Protein AF-A0A7S1CYI9-F1 (afdb_monomer)

Secondary structure (DSSP, 8-state):
-HHHHHHHHHHHHHHHHHHHHHHHHHHHHHHH-S--PPPPPTTSPPPPPPHHHHHHHHHHHHHHHHHHHHHHSS-TT--PPPPPPGGGHHHHHHHHHHS-HHHHHHHHHHHHHHTT-

Mean predicted aligned error: 13.51 Å

Radius of gyration: 26.84 Å; Cα contacts (8 Å, |Δi|>4): 41; chains: 1; bounding box: 66×34×67 Å

Foldseek 3Di:
DVVVVVVVVVVVVVVVVVVVVVVVVVVVVVVVPPDPPPPDPPPDDDAQDALLVVVVVVVVVVLCVVCVVVVPDPDPPRDRDDDPPPVVVVVSVVCLVVDDPVVSVVSRVVSVVSNVD

Sequence (117 aa):
VALYEVLKRRDAHIERLTGEITKLKAFISKRKQTYKRKRKDESAPTRALSAYNIFVQDRFSQLAKENEQALKSADSDAQLKRVPPASLVASTGNQWKELPPEEKALYEERAREDRKR

pLDDT: mean 81.23, std 13.9, range [47.25, 97.62]

InterPro domains:
  IPR009071 High mobility group box domain [PF09011] (45-117)
  IPR009071 High mobility group box domain [PS50118] (45-117)
  IPR009071 High mobility group box domain [SM00398] (44-117)
  IPR036910 High mobility group box domain superfamily [G3DSA:1.10.30.10] (27-117)
  IPR036910 High mobility group box domain superfamily [SSF47095] (32-117)
  IPR050342 High Mobility Group Box (HMGB) [PTHR48112] (32-117)

Organism: Cyclophora tenuis (NCBI:txid216820)

Structure (mmCIF, N/CA/C/O backbone):
data_AF-A0A7S1CYI9-F1
#
_entry.id   AF-A0A7S1CYI9-F1
#
loop_
_atom_site.group_PDB
_atom_site.id
_atom_site.type_symbol
_atom_site.label_atom_id
_atom_site.label_alt_id
_atom_site.label_comp_id
_atom_site.label_asym_id
_atom_site.label_entity_id
_atom_site.label_seq_id
_atom_site.pdbx_PDB_ins_code
_atom_site.Cartn_x
_atom_site.Cartn_y
_atom_site.Cartn_z
_atom_site.occupancy
_atom_site.B_iso_or_equiv
_atom_site.auth_seq_id
_atom_site.auth_comp_id
_atom_site.auth_asym_id
_atom_site.auth_atom_id
_atom_site.pdbx_PDB_model_num
ATOM 1 N N . VAL A 1 1 ? 43.039 -6.847 -43.637 1.00 63.06 1 VAL A N 1
ATOM 2 C CA . VAL A 1 1 ? 43.572 -7.191 -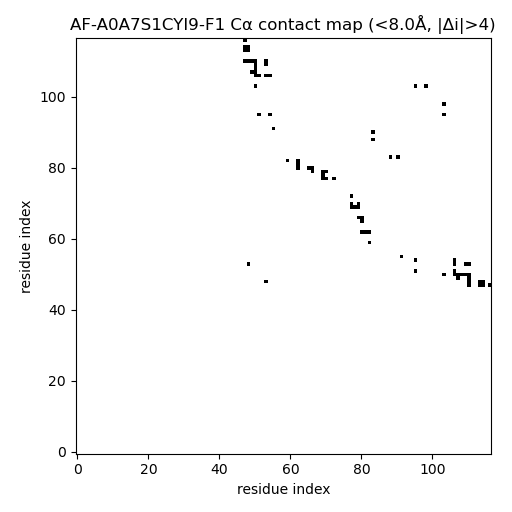42.292 1.00 63.06 1 VAL A CA 1
ATOM 3 C C . VAL A 1 1 ? 43.090 -6.221 -41.209 1.00 63.06 1 VAL A C 1
ATOM 5 O O . VAL A 1 1 ? 42.516 -6.683 -40.235 1.00 63.06 1 VAL A O 1
ATOM 8 N N . ALA A 1 2 ? 43.204 -4.897 -41.385 1.00 79.44 2 ALA A N 1
ATOM 9 C CA . ALA A 1 2 ? 42.826 -3.917 -40.350 1.00 79.44 2 ALA A CA 1
ATOM 10 C C . ALA A 1 2 ? 41.346 -3.959 -39.898 1.00 79.44 2 ALA A C 1
ATOM 12 O O . ALA A 1 2 ? 41.071 -3.877 -38.705 1.00 79.44 2 ALA A O 1
ATOM 13 N N . LEU A 1 3 ? 40.393 -4.135 -40.823 1.00 87.25 3 LEU A N 1
ATOM 14 C CA . LEU A 1 3 ? 38.959 -4.190 -40.486 1.00 87.25 3 LEU A CA 1
ATOM 15 C C . LEU A 1 3 ? 38.583 -5.437 -39.675 1.00 87.25 3 LEU A C 1
ATOM 17 O O . LEU A 1 3 ? 37.772 -5.344 -38.761 1.00 87.25 3 LEU A O 1
ATOM 21 N N . TYR A 1 4 ? 39.208 -6.578 -39.971 1.00 92.12 4 TYR A N 1
ATOM 22 C CA . TYR A 1 4 ? 38.983 -7.832 -39.250 1.00 92.12 4 TYR A CA 1
ATOM 23 C C . TYR A 1 4 ? 39.418 -7.722 -37.783 1.00 92.12 4 TYR A C 1
ATOM 25 O O . TYR A 1 4 ? 38.675 -8.095 -36.881 1.00 92.12 4 TYR A O 1
ATOM 33 N N . GLU A 1 5 ? 40.583 -7.122 -37.535 1.00 93.69 5 GLU A N 1
ATOM 34 C CA . GLU A 1 5 ? 41.080 -6.879 -36.176 1.00 93.69 5 GLU A CA 1
ATOM 35 C C . GLU A 1 5 ? 40.188 -5.908 -35.393 1.00 93.69 5 GLU A C 1
ATOM 37 O O . GLU A 1 5 ? 39.942 -6.095 -34.201 1.00 93.69 5 GLU A O 1
ATOM 42 N N . VAL A 1 6 ? 39.662 -4.873 -36.055 1.00 93.62 6 VAL A N 1
ATOM 43 C CA . VAL A 1 6 ? 38.710 -3.945 -35.431 1.00 93.62 6 VAL A CA 1
ATOM 44 C C . VAL A 1 6 ? 37.404 -4.655 -35.083 1.00 93.62 6 VAL A C 1
ATOM 46 O O . VAL A 1 6 ? 36.901 -4.468 -33.976 1.00 93.62 6 VAL A O 1
ATOM 49 N N . LEU A 1 7 ? 36.884 -5.490 -35.983 1.00 94.75 7 LEU A N 1
ATOM 50 C CA . LEU A 1 7 ? 35.651 -6.247 -35.777 1.00 94.75 7 LEU A CA 1
ATOM 51 C C . LEU A 1 7 ? 35.804 -7.219 -34.598 1.00 94.75 7 LEU A C 1
ATOM 53 O O . LEU A 1 7 ? 35.035 -7.150 -33.644 1.00 94.75 7 LEU A O 1
ATOM 57 N N . LYS A 1 8 ? 36.909 -7.970 -34.558 1.00 95.75 8 LYS A N 1
ATOM 58 C CA . LYS A 1 8 ? 37.253 -8.868 -33.446 1.00 95.75 8 LYS A CA 1
ATOM 59 C C . LYS A 1 8 ? 37.333 -8.149 -32.092 1.00 95.75 8 LYS A C 1
ATOM 61 O O . LYS A 1 8 ? 36.874 -8.668 -31.077 1.00 95.75 8 LYS A O 1
ATOM 66 N N . ARG A 1 9 ? 37.895 -6.934 -32.052 1.00 94.06 9 ARG A N 1
ATOM 67 C CA . ARG A 1 9 ? 37.937 -6.113 -30.824 1.00 94.06 9 ARG A CA 1
ATOM 68 C C . ARG A 1 9 ? 36.549 -5.646 -30.390 1.00 94.06 9 ARG A C 1
ATOM 70 O O . ARG A 1 9 ? 36.294 -5.544 -29.190 1.00 94.06 9 ARG A O 1
ATOM 77 N N . ARG A 1 10 ? 35.668 -5.327 -31.343 1.00 94.56 10 ARG A N 1
ATOM 78 C CA . ARG A 1 10 ? 34.290 -4.906 -31.056 1.00 94.56 10 ARG A CA 1
ATOM 79 C C . ARG A 1 10 ? 33.459 -6.067 -30.530 1.00 94.56 10 ARG A C 1
ATOM 81 O O . ARG A 1 10 ? 32.787 -5.878 -29.520 1.00 94.56 10 ARG A O 1
ATOM 88 N N . ASP A 1 11 ? 33.604 -7.250 -31.114 1.00 96.75 11 ASP A N 1
ATOM 89 C CA . ASP A 1 11 ? 32.931 -8.464 -30.648 1.00 96.75 11 ASP A CA 1
ATOM 90 C C . ASP A 1 11 ? 33.345 -8.813 -29.217 1.00 96.75 11 ASP A C 1
ATOM 92 O O . ASP A 1 11 ? 32.491 -8.940 -28.342 1.00 96.75 11 ASP A O 1
ATOM 96 N N . ALA A 1 12 ? 34.649 -8.811 -28.923 1.00 96.44 12 ALA A N 1
ATOM 97 C CA . ALA A 1 12 ? 35.146 -9.044 -27.565 1.00 96.44 12 ALA A CA 1
ATOM 98 C C . ALA A 1 12 ? 34.599 -8.020 -26.546 1.00 96.44 12 ALA A C 1
ATOM 100 O O . ALA A 1 12 ? 34.321 -8.344 -25.387 1.00 96.44 12 ALA A O 1
ATOM 101 N N . HIS A 1 13 ? 34.420 -6.763 -26.964 1.00 96.62 13 HIS A N 1
ATOM 102 C CA . HIS A 1 13 ? 33.830 -5.734 -26.113 1.00 96.62 13 HIS A CA 1
ATOM 103 C C . HIS A 1 13 ? 32.333 -5.967 -25.871 1.00 96.62 13 HIS A C 1
ATOM 105 O O . HIS A 1 13 ? 31.871 -5.811 -24.737 1.00 96.62 13 HIS A O 1
ATOM 111 N N . ILE A 1 14 ? 31.590 -6.359 -26.910 1.00 97.31 14 ILE A N 1
ATOM 112 C CA . ILE A 1 14 ? 30.169 -6.711 -26.818 1.00 97.31 14 ILE A CA 1
ATOM 113 C C . ILE A 1 14 ? 29.982 -7.909 -25.887 1.00 97.31 14 ILE A C 1
ATOM 115 O O . ILE A 1 14 ? 29.126 -7.859 -25.003 1.00 97.31 14 ILE A O 1
ATOM 119 N N . GLU A 1 15 ? 30.803 -8.950 -26.014 1.00 97.38 15 GLU A N 1
ATOM 120 C CA . GLU A 1 15 ? 30.752 -10.128 -25.143 1.00 97.38 15 GLU A CA 1
ATOM 121 C C . GLU A 1 15 ? 30.976 -9.756 -23.674 1.00 97.38 15 GLU A C 1
ATOM 123 O O . GLU A 1 15 ? 30.199 -10.156 -22.800 1.00 97.38 15 GLU A O 1
ATOM 128 N N . ARG A 1 16 ? 31.979 -8.911 -23.392 1.00 97.62 16 ARG A N 1
ATOM 129 C CA . ARG A 1 16 ? 32.247 -8.426 -22.031 1.00 97.62 16 ARG A CA 1
ATOM 130 C C . ARG A 1 16 ? 31.050 -7.670 -21.452 1.00 97.62 16 ARG A C 1
ATOM 132 O O . ARG A 1 16 ? 30.607 -7.987 -20.347 1.00 97.62 16 ARG A O 1
ATOM 139 N N . LEU A 1 17 ? 30.517 -6.694 -22.191 1.00 97.38 17 LEU A N 1
ATOM 140 C CA . LEU A 1 17 ? 29.363 -5.904 -21.750 1.00 97.38 17 LEU A CA 1
ATOM 141 C C . LEU A 1 17 ? 28.120 -6.779 -21.556 1.00 97.38 17 LEU A C 1
ATOM 143 O O . LEU A 1 17 ? 27.396 -6.622 -20.575 1.00 97.38 17 LEU A O 1
ATOM 147 N N . THR A 1 18 ? 27.896 -7.750 -22.439 1.00 97.50 18 THR A N 1
ATOM 148 C CA . THR A 1 18 ? 26.794 -8.714 -22.319 1.00 97.50 18 THR A CA 1
ATOM 149 C C . THR A 1 18 ? 26.936 -9.555 -21.049 1.00 97.50 18 THR A C 1
ATOM 151 O O . THR A 1 18 ? 25.960 -9.764 -20.318 1.00 97.50 18 THR A O 1
ATOM 154 N N . GLY A 1 19 ? 28.159 -9.980 -20.721 1.00 97.25 19 GLY A N 1
ATOM 155 C CA . GLY A 1 19 ? 28.470 -10.661 -19.466 1.00 97.25 19 GLY A CA 1
ATOM 156 C C . GLY A 1 19 ? 28.191 -9.792 -18.236 1.00 97.25 19 GLY A C 1
ATOM 157 O O . GLY A 1 19 ? 27.591 -10.261 -17.268 1.00 97.25 19 GLY A O 1
ATOM 158 N N . GLU A 1 20 ? 28.568 -8.513 -18.273 1.00 96.94 20 GLU A N 1
ATOM 159 C CA . GLU A 1 20 ? 28.295 -7.547 -17.200 1.00 96.94 20 GLU A CA 1
ATOM 160 C C . GLU A 1 20 ? 26.794 -7.297 -17.014 1.00 96.94 20 GLU A C 1
ATOM 162 O O . GLU A 1 20 ? 26.297 -7.365 -15.888 1.00 96.94 20 GLU A O 1
ATOM 167 N N . ILE A 1 21 ? 26.043 -7.116 -18.103 1.00 96.38 21 ILE A N 1
ATOM 168 C CA . ILE A 1 21 ? 24.579 -6.982 -18.072 1.00 96.38 21 ILE A CA 1
ATOM 169 C C . ILE A 1 21 ? 23.942 -8.227 -17.452 1.00 96.38 21 ILE A C 1
ATOM 171 O O . ILE A 1 21 ? 23.039 -8.118 -16.621 1.00 96.38 21 ILE A O 1
ATOM 175 N N . THR A 1 22 ? 24.420 -9.416 -17.817 1.00 96.81 22 THR A N 1
ATOM 176 C CA . THR A 1 22 ? 23.906 -10.682 -17.278 1.00 96.81 22 THR A CA 1
ATOM 177 C C . THR A 1 22 ? 24.173 -10.789 -15.775 1.00 96.81 22 THR A C 1
ATOM 179 O O . THR A 1 22 ? 23.261 -11.108 -15.007 1.00 96.81 22 THR A O 1
ATOM 182 N N . LYS A 1 23 ? 25.384 -10.432 -15.324 1.00 95.12 23 LYS A N 1
ATOM 183 C CA . LYS A 1 23 ? 25.739 -10.368 -13.896 1.00 95.12 23 LYS A CA 1
ATOM 184 C C . LYS A 1 23 ? 24.870 -9.361 -13.140 1.00 95.12 23 LYS A C 1
ATOM 186 O O . LYS A 1 23 ? 24.366 -9.689 -12.067 1.00 95.12 23 LYS A O 1
ATOM 191 N N . LEU A 1 24 ? 24.635 -8.174 -13.702 1.00 92.75 24 LEU A N 1
ATOM 192 C CA . LEU A 1 24 ? 23.781 -7.145 -13.100 1.00 92.75 24 LEU A CA 1
ATOM 193 C C . LEU A 1 24 ? 22.321 -7.592 -13.011 1.00 92.75 24 LEU A C 1
ATOM 195 O O . LEU A 1 24 ? 21.701 -7.432 -11.961 1.00 92.75 24 LEU A O 1
ATOM 199 N N . LYS A 1 25 ? 21.772 -8.214 -14.060 1.00 91.44 25 LYS A N 1
ATOM 200 C CA . LYS A 1 25 ? 20.416 -8.785 -14.035 1.00 91.44 25 LYS A CA 1
ATOM 201 C C . LYS A 1 25 ? 20.285 -9.861 -12.957 1.00 91.44 25 LYS A C 1
ATOM 203 O O . LYS A 1 25 ? 19.330 -9.825 -12.181 1.00 91.44 25 LYS A O 1
ATOM 208 N N . ALA A 1 26 ? 21.257 -10.769 -12.853 1.00 87.06 26 ALA A N 1
ATOM 209 C CA . ALA A 1 26 ? 21.279 -11.792 -11.810 1.00 87.06 26 ALA A CA 1
ATOM 210 C C . ALA A 1 26 ? 21.390 -11.178 -10.403 1.00 87.06 26 ALA A C 1
ATOM 212 O O . ALA A 1 26 ? 20.673 -11.588 -9.491 1.00 87.06 26 ALA A O 1
ATOM 213 N N . PHE A 1 27 ? 22.238 -10.163 -10.228 1.00 86.50 27 PHE A N 1
ATOM 214 C CA . PHE A 1 27 ? 22.395 -9.441 -8.966 1.00 86.50 27 PHE A CA 1
ATOM 215 C C . PHE A 1 27 ? 21.110 -8.713 -8.551 1.00 86.50 27 PHE A C 1
ATOM 217 O O . PHE A 1 27 ? 20.666 -8.848 -7.411 1.00 86.50 27 PHE A O 1
ATOM 224 N N . ILE A 1 28 ? 20.466 -7.998 -9.478 1.00 81.81 28 ILE A N 1
ATOM 225 C CA . ILE A 1 28 ? 19.184 -7.322 -9.244 1.00 81.81 28 ILE A CA 1
ATOM 226 C C . ILE A 1 28 ? 18.095 -8.349 -8.927 1.00 81.81 28 ILE A C 1
ATOM 228 O O . ILE A 1 28 ? 17.330 -8.135 -7.994 1.00 81.81 28 ILE A O 1
ATOM 232 N N . SER A 1 29 ? 18.038 -9.479 -9.639 1.00 76.75 29 SER A N 1
ATOM 233 C CA . SER A 1 29 ? 17.080 -10.556 -9.358 1.00 76.75 29 SER A CA 1
ATOM 234 C C . SER A 1 29 ? 17.283 -11.155 -7.963 1.00 76.75 29 SER A C 1
ATOM 236 O O . SER A 1 29 ? 16.311 -11.333 -7.234 1.00 76.75 29 SER A O 1
ATOM 238 N N . LYS A 1 30 ? 18.535 -11.406 -7.553 1.00 74.31 30 LYS A N 1
ATOM 239 C CA . LYS A 1 30 ? 18.870 -11.891 -6.203 1.00 74.31 30 LYS A CA 1
ATOM 240 C C . LYS A 1 30 ? 18.568 -10.853 -5.116 1.00 74.31 30 LYS A C 1
ATOM 242 O O . LYS A 1 30 ? 18.064 -11.221 -4.065 1.00 74.31 30 LYS A O 1
ATOM 247 N N . ARG A 1 31 ? 18.801 -9.555 -5.351 1.00 64.44 31 ARG A N 1
ATOM 248 C CA . ARG A 1 31 ? 18.402 -8.494 -4.400 1.00 64.44 31 ARG A CA 1
ATOM 249 C C . ARG A 1 31 ? 16.890 -8.273 -4.347 1.00 64.44 31 ARG A C 1
ATOM 251 O O . ARG A 1 31 ? 16.374 -7.991 -3.275 1.00 64.44 31 ARG A O 1
ATOM 258 N N . LYS A 1 32 ? 16.175 -8.429 -5.468 1.00 56.50 32 LYS A N 1
ATOM 259 C CA . LYS A 1 32 ? 14.699 -8.456 -5.517 1.00 56.50 32 LYS A CA 1
ATOM 260 C C . LYS A 1 32 ? 14.115 -9.732 -4.909 1.00 56.50 32 LYS A C 1
ATOM 262 O O . LYS A 1 32 ? 12.922 -9.785 -4.632 1.00 56.50 32 LYS A O 1
ATOM 267 N N . GLN A 1 33 ? 14.954 -10.728 -4.637 1.00 49.53 33 GLN A N 1
ATOM 268 C CA . GLN A 1 33 ? 14.658 -11.823 -3.724 1.00 49.53 33 GLN A CA 1
ATOM 269 C C . GLN A 1 33 ? 14.820 -11.373 -2.259 1.00 49.53 33 GLN A C 1
ATOM 271 O O . GLN A 1 33 ? 15.197 -12.156 -1.392 1.00 49.53 33 GLN A O 1
ATOM 276 N N . THR A 1 34 ? 14.500 -10.114 -1.945 1.00 47.72 34 THR A N 1
ATOM 277 C CA . THR A 1 34 ? 14.057 -9.693 -0.618 1.00 47.72 34 THR A CA 1
ATOM 278 C C . THR A 1 34 ? 12.820 -10.507 -0.294 1.00 47.72 34 THR A C 1
ATOM 280 O O . THR A 1 34 ? 11.722 -10.103 -0.645 1.00 47.72 34 THR A O 1
ATOM 283 N N . TYR A 1 35 ? 13.024 -11.694 0.289 1.00 47.25 35 TYR A N 1
ATOM 284 C CA . TYR A 1 35 ? 11.998 -12.546 0.877 1.00 47.25 35 TYR A CA 1
ATOM 285 C C . TYR A 1 35 ? 10.667 -12.443 0.116 1.00 47.25 35 TYR A C 1
ATOM 287 O O . TYR A 1 35 ? 9.795 -11.648 0.483 1.00 47.25 35 TYR A O 1
ATOM 295 N N . LYS A 1 36 ? 10.444 -13.296 -0.895 1.00 50.66 36 LYS A N 1
ATOM 296 C CA . LYS A 1 36 ? 9.066 -13.739 -1.146 1.00 50.66 36 LYS A CA 1
ATOM 297 C C . LYS A 1 36 ? 8.619 -14.402 0.158 1.00 50.66 36 LYS A C 1
ATOM 299 O O . LYS A 1 36 ? 8.781 -15.607 0.324 1.00 50.66 36 LYS A O 1
ATOM 304 N N . ARG A 1 37 ? 8.182 -13.603 1.140 1.00 57.12 37 ARG A N 1
ATOM 305 C CA . ARG A 1 37 ? 7.573 -14.077 2.373 1.00 57.12 37 ARG A CA 1
ATOM 306 C C . ARG A 1 37 ? 6.475 -14.988 1.868 1.00 57.12 37 ARG A C 1
ATOM 308 O O . ARG A 1 37 ? 5.622 -14.517 1.113 1.00 57.12 37 ARG A O 1
ATOM 315 N N . LYS A 1 38 ? 6.564 -16.286 2.176 1.00 61.00 38 LYS A N 1
ATOM 316 C CA . LYS A 1 38 ? 5.470 -17.208 1.883 1.00 61.00 38 LYS A CA 1
ATOM 317 C C . LYS A 1 38 ? 4.223 -16.523 2.430 1.00 61.00 38 LYS A C 1
ATOM 319 O O . LYS A 1 38 ? 4.204 -16.171 3.613 1.00 61.00 38 LYS A O 1
ATOM 324 N N . ARG A 1 39 ? 3.276 -16.186 1.547 1.00 61.75 39 ARG A N 1
ATOM 325 C CA . ARG A 1 39 ? 2.000 -15.644 2.007 1.00 61.75 39 ARG A CA 1
ATOM 326 C C . ARG A 1 39 ? 1.445 -16.721 2.923 1.00 61.75 39 ARG A C 1
ATOM 328 O O . ARG A 1 39 ? 1.435 -17.886 2.536 1.00 61.75 39 ARG A O 1
ATOM 335 N N . LYS A 1 40 ? 1.163 -16.347 4.167 1.00 68.38 40 LYS A N 1
ATOM 336 C CA . LYS A 1 40 ? 0.544 -17.278 5.099 1.00 68.38 40 LYS A CA 1
ATOM 337 C C . LYS A 1 40 ? -0.808 -17.685 4.514 1.00 68.38 40 LYS A C 1
ATOM 339 O O . LYS A 1 40 ? -1.444 -16.851 3.866 1.00 68.38 40 LYS A O 1
ATOM 344 N N . ASP A 1 41 ? -1.198 -18.935 4.734 1.00 74.62 41 ASP A N 1
ATOM 345 C CA . ASP A 1 41 ? -2.526 -19.417 4.361 1.00 74.62 41 ASP A CA 1
ATOM 346 C C . ASP A 1 41 ? -3.599 -18.551 5.032 1.00 74.62 41 ASP A C 1
ATOM 348 O O . ASP A 1 41 ? -3.362 -17.961 6.088 1.00 74.62 41 ASP A O 1
ATOM 352 N N . GLU A 1 42 ? -4.769 -18.443 4.409 1.00 75.94 42 GLU A N 1
ATOM 353 C CA . GLU A 1 42 ? -5.835 -17.534 4.853 1.00 75.94 42 GLU A CA 1
ATOM 354 C C . GLU A 1 42 ? -6.338 -17.846 6.274 1.00 75.94 42 GLU A C 1
ATOM 356 O O . GLU A 1 42 ? -6.716 -16.941 7.012 1.00 75.94 42 GLU A O 1
ATOM 361 N N . SER A 1 43 ? -6.243 -19.108 6.702 1.00 74.62 43 SER A N 1
ATOM 362 C CA . SER A 1 43 ? -6.580 -19.556 8.059 1.00 74.62 43 SER A CA 1
ATOM 363 C C . SER A 1 43 ? -5.459 -19.357 9.086 1.00 74.62 43 SER A C 1
ATOM 365 O O . SER A 1 43 ? -5.634 -19.670 10.264 1.00 74.62 43 SER A O 1
ATOM 367 N N . ALA A 1 44 ? -4.285 -18.875 8.672 1.00 76.44 44 ALA A N 1
ATOM 368 C CA . ALA A 1 44 ? -3.150 -18.761 9.571 1.00 76.44 44 ALA A CA 1
ATOM 369 C C . ALA A 1 44 ? -3.384 -17.669 10.627 1.00 76.44 44 ALA A C 1
ATOM 371 O O . ALA A 1 44 ? -3.849 -16.574 10.295 1.00 76.44 44 ALA A O 1
ATOM 372 N N . PRO A 1 45 ? -2.955 -17.892 11.882 1.00 74.38 45 PRO A N 1
ATOM 373 C CA . PRO A 1 45 ? -3.102 -16.900 12.934 1.00 74.38 45 PRO A CA 1
ATOM 374 C C . PRO A 1 45 ? -2.359 -15.610 12.557 1.00 74.38 45 PRO A C 1
ATOM 376 O O . PRO A 1 45 ? -1.129 -15.572 12.358 1.00 74.38 45 PRO A O 1
ATOM 379 N N . THR A 1 46 ? -3.140 -14.542 12.412 1.00 81.69 46 THR A N 1
ATOM 380 C CA . THR A 1 46 ? -2.664 -13.173 12.242 1.00 81.69 46 THR A CA 1
ATOM 381 C C . THR A 1 46 ? -2.326 -12.587 13.607 1.00 81.69 46 THR A C 1
ATOM 383 O O . THR A 1 46 ? -2.857 -13.003 14.631 1.00 81.69 46 THR A O 1
ATOM 386 N N . ARG A 1 47 ? -1.380 -11.644 13.646 1.00 84.81 47 ARG A N 1
ATOM 387 C CA . ARG A 1 47 ? -1.096 -10.929 14.896 1.00 84.81 47 ARG A CA 1
ATOM 388 C C . ARG A 1 47 ? -2.282 -10.035 15.234 1.00 84.81 47 ARG A C 1
ATOM 390 O O . ARG A 1 47 ? -2.850 -9.444 14.317 1.00 84.81 47 ARG A O 1
ATOM 397 N N . ALA A 1 48 ? -2.556 -9.887 16.526 1.00 89.50 48 ALA A N 1
ATOM 398 C CA . ALA A 1 48 ? -3.491 -8.883 17.002 1.00 89.50 48 ALA A CA 1
ATOM 399 C C . ALA A 1 48 ? -3.073 -7.481 16.526 1.00 89.50 48 ALA A C 1
ATOM 401 O O . ALA A 1 48 ? -1.883 -7.134 16.502 1.00 89.50 48 ALA A O 1
ATOM 402 N N . LEU A 1 49 ? -4.055 -6.695 16.114 1.00 89.56 49 LEU A N 1
ATOM 403 C CA . LEU A 1 49 ? -3.913 -5.340 15.626 1.00 89.56 49 LEU A CA 1
ATOM 404 C C . LEU A 1 49 ? -3.715 -4.370 16.796 1.00 89.56 49 LEU A C 1
ATOM 406 O O . LEU A 1 49 ? -4.251 -4.531 17.890 1.00 89.56 49 LEU A O 1
ATOM 410 N N . SER A 1 50 ? -2.915 -3.332 16.558 1.00 93.38 50 SER A N 1
ATOM 411 C CA . SER A 1 50 ? -2.817 -2.198 17.476 1.00 93.38 50 SER A CA 1
ATOM 412 C C . SER A 1 50 ? -4.024 -1.271 17.313 1.00 93.38 50 SER A C 1
ATOM 414 O O . SER A 1 50 ? -4.636 -1.241 1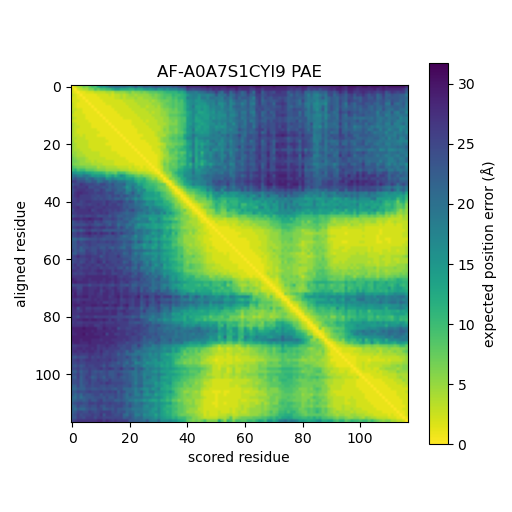6.245 1.00 93.38 50 SER A O 1
ATOM 416 N N . ALA A 1 51 ? -4.299 -0.443 18.325 1.00 93.00 51 ALA A N 1
ATOM 417 C CA . ALA A 1 51 ? -5.354 0.576 18.273 1.00 93.00 51 ALA A CA 1
ATOM 418 C C . ALA A 1 51 ? -5.237 1.468 17.024 1.00 93.00 51 ALA A C 1
ATOM 420 O O . ALA A 1 51 ? -6.217 1.694 16.320 1.00 93.00 51 ALA A O 1
ATOM 421 N N . TYR A 1 52 ? -4.010 1.871 16.677 1.00 91.12 52 TYR A N 1
ATOM 422 C CA . TYR A 1 52 ? -3.730 2.616 15.449 1.00 91.12 52 T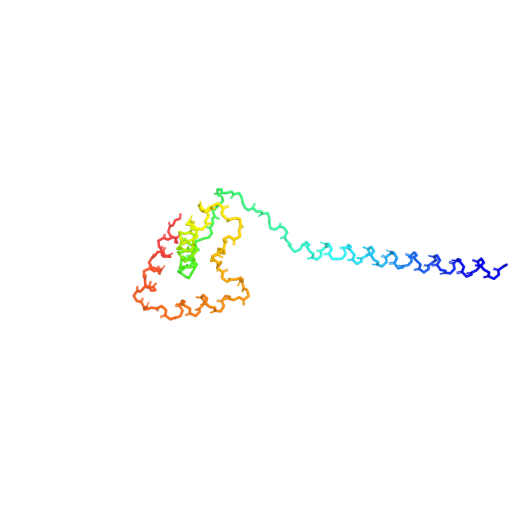YR A CA 1
ATOM 423 C C . TYR A 1 52 ? -4.114 1.838 14.181 1.00 91.12 52 TYR A C 1
ATOM 425 O O . TYR A 1 52 ? -4.731 2.398 13.282 1.00 91.12 52 TYR A O 1
ATOM 433 N N . ASN A 1 53 ? -3.779 0.548 14.089 1.00 89.62 53 ASN A N 1
ATOM 434 C CA . ASN A 1 53 ? -4.109 -0.247 12.903 1.00 89.62 53 ASN A CA 1
ATOM 435 C C . ASN A 1 53 ? -5.621 -0.472 12.763 1.00 89.62 53 ASN A C 1
ATOM 437 O O . ASN A 1 53 ? -6.121 -0.479 11.641 1.00 89.62 53 ASN A O 1
ATOM 441 N N . ILE A 1 54 ? -6.340 -0.605 13.880 1.00 91.62 54 ILE A N 1
ATOM 442 C CA . ILE A 1 54 ? -7.808 -0.677 13.894 1.00 91.62 54 ILE A CA 1
ATOM 443 C C . ILE A 1 54 ? -8.402 0.656 13.420 1.00 91.62 54 ILE A C 1
ATOM 445 O O . ILE A 1 54 ? -9.252 0.663 12.536 1.00 91.62 54 ILE A O 1
ATOM 449 N N . PHE A 1 55 ? -7.899 1.791 13.917 1.00 91.50 55 PHE A N 1
ATOM 450 C CA . PHE A 1 55 ? -8.290 3.121 13.433 1.00 91.50 55 PHE A CA 1
ATOM 451 C C . PHE A 1 55 ? -8.083 3.274 11.920 1.00 91.50 55 PHE A C 1
ATOM 453 O O . PHE A 1 55 ? -8.963 3.743 11.196 1.00 91.50 55 PHE A O 1
ATOM 460 N N . VAL A 1 56 ? -6.928 2.836 11.417 1.00 87.44 56 VAL A N 1
ATOM 461 C CA . VAL A 1 56 ? -6.626 2.866 9.984 1.00 87.44 56 VAL A CA 1
ATOM 462 C C . VAL A 1 56 ? -7.615 1.998 9.199 1.00 87.44 56 VAL A C 1
ATOM 464 O O . VAL A 1 56 ? -8.120 2.441 8.168 1.00 87.44 56 VAL A O 1
ATOM 467 N N . GLN A 1 57 ? -7.930 0.793 9.680 1.00 86.69 57 GLN A N 1
ATOM 468 C CA . GLN A 1 57 ? -8.905 -0.101 9.051 1.00 86.69 57 GLN A CA 1
ATOM 469 C C . GLN A 1 57 ? -10.305 0.527 8.980 1.00 86.69 57 GLN A C 1
ATOM 471 O O . GLN A 1 57 ? -10.939 0.484 7.922 1.00 86.69 57 GLN A O 1
ATOM 476 N N . ASP A 1 58 ? -10.753 1.179 10.052 1.00 89.88 58 ASP A N 1
ATOM 477 C CA . ASP A 1 58 ? -12.031 1.890 10.077 1.00 89.88 58 ASP A CA 1
ATOM 478 C C . ASP A 1 58 ? -12.055 3.023 9.044 1.00 89.88 58 ASP 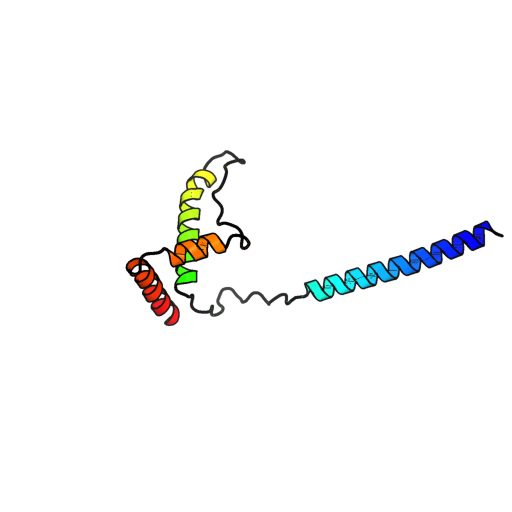A C 1
ATOM 480 O O . ASP A 1 58 ? -13.020 3.141 8.285 1.00 89.88 58 ASP A O 1
ATOM 484 N N . ARG A 1 59 ? -10.966 3.790 8.909 1.00 85.44 59 ARG A N 1
ATOM 485 C CA . ARG A 1 59 ? -10.839 4.819 7.862 1.00 85.44 59 ARG A CA 1
ATOM 486 C C . ARG A 1 59 ? -10.910 4.244 6.449 1.00 85.44 59 ARG A C 1
ATOM 488 O O . ARG A 1 59 ? -11.598 4.808 5.599 1.00 85.44 59 ARG A O 1
ATOM 495 N N . PHE A 1 60 ? -10.245 3.116 6.191 1.00 83.25 60 PHE A N 1
ATOM 496 C CA . PHE A 1 60 ? -10.364 2.418 4.906 1.00 83.25 60 PHE A CA 1
ATOM 497 C C . PHE A 1 60 ? -11.810 1.983 4.638 1.00 83.25 60 PHE A C 1
ATOM 499 O O . PHE A 1 60 ? -12.288 2.135 3.515 1.00 83.25 60 PHE A O 1
ATOM 506 N N . SER A 1 61 ? -12.521 1.489 5.657 1.00 85.69 61 SER A N 1
ATOM 507 C CA . SER A 1 61 ? -13.923 1.082 5.522 1.00 85.69 61 SER A CA 1
ATOM 508 C C . SER A 1 61 ? -14.857 2.265 5.229 1.00 85.69 61 SER A C 1
ATOM 510 O O . SER A 1 61 ? -15.754 2.146 4.396 1.00 85.69 61 SER A O 1
ATOM 512 N N . GLN A 1 62 ? -14.614 3.426 5.849 1.00 84.88 62 GLN A N 1
ATOM 513 C CA . GLN A 1 62 ? -15.345 4.668 5.579 1.00 84.88 62 GLN A CA 1
ATOM 514 C C . GLN A 1 62 ? -15.119 5.127 4.135 1.00 84.88 62 GLN A C 1
ATOM 516 O O . GLN A 1 62 ? -16.079 5.353 3.405 1.00 84.88 62 GLN A O 1
ATOM 521 N N . LEU A 1 63 ? -13.863 5.158 3.681 1.00 81.75 63 LEU A N 1
ATOM 522 C CA . LEU A 1 63 ? -13.532 5.521 2.301 1.00 81.75 63 LEU A CA 1
ATOM 523 C C . LEU A 1 63 ? -14.102 4.541 1.275 1.00 81.75 63 LEU A C 1
ATOM 525 O O . LEU A 1 63 ? -14.501 4.959 0.192 1.00 81.75 63 LEU A O 1
ATOM 529 N N . ALA A 1 64 ? -14.167 3.247 1.594 1.00 79.69 64 ALA A N 1
ATOM 530 C CA . ALA A 1 64 ? -14.817 2.266 0.732 1.00 79.69 64 ALA A CA 1
ATOM 531 C C . ALA A 1 64 ? -16.315 2.571 0.559 1.00 79.69 64 ALA A C 1
ATOM 533 O O . ALA A 1 64 ? -16.800 2.534 -0.568 1.00 79.69 64 ALA A O 1
ATOM 534 N N . LYS A 1 65 ? -17.018 2.946 1.639 1.00 84.19 65 LYS A N 1
ATOM 535 C CA . LYS A 1 65 ? -18.429 3.374 1.586 1.00 84.19 65 LYS A CA 1
ATOM 536 C C . LYS A 1 65 ? -18.610 4.668 0.792 1.00 84.19 65 LYS A C 1
ATOM 538 O O . LYS A 1 65 ? -19.503 4.755 -0.040 1.00 84.19 65 LYS A O 1
ATOM 543 N N . GLU A 1 66 ? -17.743 5.657 1.002 1.00 81.50 66 GLU A N 1
ATOM 544 C CA . GLU A 1 66 ? -17.779 6.914 0.238 1.00 81.50 66 GLU A CA 1
ATOM 545 C C . GLU A 1 66 ? -17.553 6.684 -1.263 1.00 81.50 66 GLU A C 1
ATOM 547 O O . GLU A 1 66 ? -18.186 7.321 -2.101 1.00 81.50 66 GLU A O 1
ATOM 552 N N . ASN A 1 67 ? -16.680 5.739 -1.607 1.00 81.50 67 ASN A N 1
ATOM 553 C CA . ASN A 1 67 ? -16.410 5.353 -2.988 1.00 81.50 67 ASN A CA 1
ATOM 554 C C . ASN A 1 67 ? -17.463 4.421 -3.587 1.00 81.50 67 ASN A C 1
ATOM 556 O O . ASN A 1 67 ? -17.471 4.239 -4.800 1.00 81.50 67 ASN A O 1
ATOM 560 N N . GLU A 1 68 ? -18.339 3.820 -2.783 1.00 79.25 68 GLU A N 1
ATOM 561 C CA . GLU A 1 68 ? -19.347 2.873 -3.263 1.00 79.25 68 GLU A CA 1
ATOM 562 C C . GLU A 1 68 ? 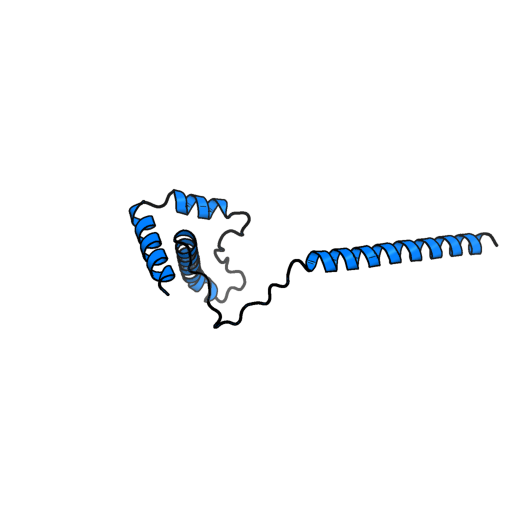-20.280 3.527 -4.291 1.00 79.25 68 GLU A C 1
ATOM 564 O O . GLU A 1 68 ? -20.679 2.897 -5.267 1.00 79.25 68 GLU A O 1
ATOM 569 N N . GLN A 1 69 ? -20.574 4.816 -4.113 1.00 71.31 69 GLN A N 1
ATOM 570 C CA . GLN A 1 69 ? -21.375 5.596 -5.057 1.00 71.31 69 GLN A CA 1
ATOM 571 C C . GLN A 1 69 ? -20.642 5.816 -6.388 1.00 71.31 69 GLN A C 1
ATOM 573 O O . GLN A 1 69 ? -21.233 5.626 -7.447 1.00 71.31 69 GLN A O 1
ATOM 578 N N . ALA A 1 70 ? -19.344 6.130 -6.338 1.00 67.19 70 ALA A N 1
ATOM 579 C CA . ALA A 1 70 ? -18.492 6.289 -7.519 1.00 67.19 70 ALA A CA 1
ATOM 580 C C . ALA A 1 70 ? -18.170 4.953 -8.218 1.00 67.19 70 ALA A C 1
ATOM 582 O O . ALA A 1 70 ? -17.861 4.928 -9.402 1.00 67.19 70 ALA A O 1
ATOM 583 N N . LEU A 1 71 ? -18.257 3.825 -7.507 1.00 65.38 71 LEU A N 1
ATOM 584 C CA . LEU A 1 71 ? -18.139 2.486 -8.094 1.00 65.38 71 LEU A CA 1
ATOM 585 C C . LEU A 1 71 ? -19.434 2.022 -8.779 1.00 65.38 71 LEU A C 1
ATOM 587 O O . LEU A 1 71 ? -19.379 1.155 -9.646 1.00 65.38 71 LEU A O 1
ATOM 591 N N . LYS A 1 72 ? -20.592 2.567 -8.383 1.00 74.00 72 LYS A N 1
ATOM 592 C CA . LYS A 1 72 ? -21.902 2.267 -8.986 1.00 74.00 72 LYS A CA 1
ATOM 593 C C . LYS A 1 72 ? -22.217 3.134 -10.210 1.00 74.00 72 LYS A C 1
ATOM 595 O O . LYS A 1 72 ? -23.133 2.792 -10.954 1.00 74.00 72 LYS A O 1
ATOM 600 N N . SER A 1 73 ? -21.506 4.242 -10.424 1.00 68.06 73 SER A N 1
ATOM 601 C CA . SER A 1 73 ? -21.660 5.058 -11.632 1.00 68.06 73 SER A CA 1
ATOM 602 C C . SER A 1 73 ? -21.076 4.352 -12.859 1.00 68.06 73 SER A C 1
ATOM 604 O O . SER A 1 73 ? -20.035 3.710 -12.773 1.00 68.06 73 SER A O 1
ATOM 606 N N . ALA A 1 74 ? -21.730 4.507 -14.013 1.00 70.75 74 ALA A N 1
ATOM 607 C CA . ALA A 1 74 ? -21.267 3.961 -15.293 1.00 70.75 74 ALA A CA 1
ATOM 608 C C . ALA A 1 74 ? -20.047 4.708 -15.878 1.00 70.75 74 ALA A C 1
ATOM 610 O O . ALA A 1 74 ? -19.469 4.256 -16.864 1.00 70.75 74 ALA A O 1
ATOM 611 N N . ASP A 1 75 ? -19.658 5.834 -15.271 1.00 73.00 75 ASP A N 1
ATOM 612 C CA . ASP A 1 75 ? -18.479 6.607 -15.653 1.00 73.00 75 ASP A CA 1
ATOM 613 C C . ASP A 1 75 ? -17.192 5.885 -15.245 1.00 73.00 75 ASP A C 1
ATOM 615 O O . ASP A 1 75 ? -16.847 5.791 -14.065 1.00 73.00 75 ASP A O 1
ATOM 619 N N . SER A 1 76 ? -16.438 5.427 -16.245 1.00 66.12 76 SER A N 1
ATOM 620 C CA . SER A 1 76 ? -15.125 4.798 -16.063 1.00 66.12 76 SER A CA 1
ATOM 621 C C . SER A 1 76 ? -14.059 5.746 -15.499 1.00 66.12 76 SER A C 1
ATOM 623 O O . SER A 1 76 ? -13.045 5.273 -14.991 1.00 66.12 76 SER A O 1
ATOM 625 N N . ASP A 1 77 ? -14.298 7.060 -15.562 1.00 71.06 77 ASP A N 1
ATOM 626 C CA . ASP A 1 77 ? -13.385 8.114 -15.097 1.00 71.06 77 ASP A CA 1
ATOM 627 C C . ASP A 1 77 ? -13.762 8.701 -13.724 1.00 71.06 77 ASP A C 1
ATOM 629 O O . ASP A 1 77 ? -13.193 9.708 -13.293 1.00 71.06 77 ASP A O 1
ATOM 633 N N . ALA A 1 78 ? -14.698 8.082 -12.994 1.00 65.00 78 ALA A N 1
ATOM 634 C CA . ALA A 1 78 ? -15.073 8.543 -11.661 1.00 65.00 78 ALA A CA 1
ATOM 635 C C . ALA A 1 78 ? -13.852 8.569 -10.714 1.00 65.00 78 ALA A C 1
ATOM 637 O O . ALA A 1 78 ? -13.213 7.549 -10.428 1.00 65.00 78 ALA A O 1
ATOM 638 N N . GLN A 1 79 ? -13.514 9.757 -10.202 1.00 67.62 79 GLN A N 1
ATOM 639 C CA . GLN A 1 79 ? -12.384 9.939 -9.292 1.00 67.62 79 GLN A CA 1
ATOM 640 C C . GLN A 1 79 ? -12.685 9.318 -7.923 1.00 67.62 79 GLN A C 1
ATOM 642 O O . GLN A 1 79 ? -13.369 9.898 -7.082 1.00 67.62 79 GLN A O 1
ATOM 647 N N . LEU A 1 80 ? -12.138 8.128 -7.682 1.00 69.19 80 LEU A N 1
ATOM 648 C CA . LEU A 1 80 ? -12.231 7.454 -6.389 1.00 69.19 80 LEU A CA 1
ATOM 649 C C . LEU A 1 80 ? -11.330 8.150 -5.361 1.00 69.19 80 LEU A C 1
ATOM 651 O O . LEU A 1 80 ? -10.132 8.336 -5.592 1.00 69.19 80 LEU A O 1
ATOM 655 N N . LYS A 1 81 ? -11.873 8.452 -4.179 1.00 71.44 81 LYS A N 1
ATOM 656 C CA . LYS A 1 81 ? -11.085 8.920 -3.037 1.00 71.44 81 LYS A CA 1
ATOM 657 C C . LYS A 1 81 ? -10.152 7.797 -2.590 1.00 71.44 81 LYS A C 1
ATOM 659 O O . LYS A 1 81 ? -10.587 6.718 -2.196 1.00 71.44 81 LYS A O 1
ATOM 664 N N . ARG A 1 82 ? -8.843 8.009 -2.662 1.00 66.44 82 ARG A N 1
ATOM 665 C CA . ARG A 1 82 ? -7.843 7.003 -2.272 1.00 66.44 82 ARG A CA 1
ATOM 666 C C . ARG A 1 82 ? -7.334 7.310 -0.868 1.00 66.44 82 ARG A C 1
ATOM 668 O O . ARG A 1 82 ? -7.155 8.477 -0.527 1.00 66.44 82 ARG A O 1
ATOM 675 N N . VAL A 1 83 ? -7.027 6.274 -0.080 1.00 60.81 83 VAL A N 1
ATOM 676 C CA . VAL A 1 83 ? -6.152 6.481 1.083 1.00 60.81 83 VAL A CA 1
AT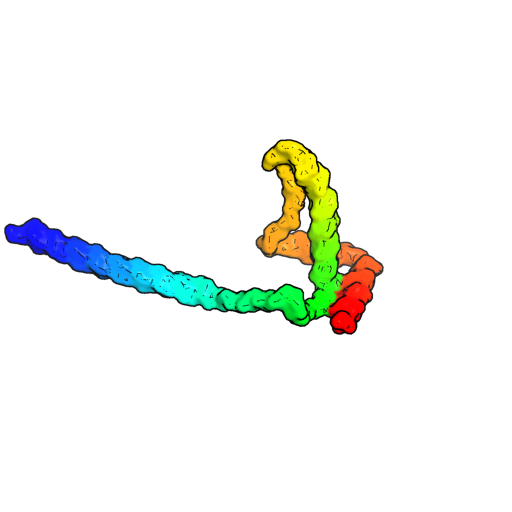OM 677 C C . VAL A 1 83 ? -4.803 6.964 0.561 1.00 60.81 83 VAL A C 1
ATOM 679 O O . VAL A 1 83 ? -4.288 6.364 -0.392 1.00 60.81 83 VAL A O 1
ATOM 682 N N . PRO A 1 84 ? -4.237 8.033 1.146 1.00 62.69 84 PRO A N 1
ATOM 683 C CA . PRO A 1 84 ? -2.942 8.533 0.735 1.00 62.69 84 PRO A CA 1
ATOM 684 C C . PRO A 1 84 ? -1.913 7.388 0.715 1.00 62.69 84 PRO A C 1
ATOM 686 O O . PRO A 1 84 ? -1.857 6.612 1.675 1.00 62.69 84 PRO A O 1
ATOM 689 N N . PRO A 1 85 ? -1.127 7.220 -0.366 1.00 54.41 85 PRO A N 1
ATOM 690 C CA . PRO A 1 85 ? -0.102 6.181 -0.449 1.00 54.41 85 PRO A CA 1
ATOM 691 C C . PRO A 1 85 ? 0.841 6.213 0.757 1.00 54.41 85 PRO A C 1
ATOM 693 O O . PRO A 1 85 ? 0.949 7.223 1.442 1.00 54.41 85 PRO A O 1
ATOM 696 N N . ALA A 1 86 ? 1.572 5.122 1.001 1.00 51.50 86 ALA A N 1
ATOM 697 C CA . ALA A 1 86 ? 2.447 4.982 2.170 1.00 51.50 86 ALA A CA 1
ATOM 698 C C . ALA A 1 86 ? 3.472 6.136 2.352 1.00 51.50 86 ALA A C 1
ATOM 700 O O . ALA A 1 86 ? 3.954 6.376 3.455 1.00 51.50 86 ALA A O 1
ATOM 701 N N . SER A 1 87 ? 3.778 6.886 1.289 1.00 52.78 87 SER A N 1
ATOM 702 C CA . SER A 1 87 ? 4.574 8.120 1.329 1.00 52.78 87 SER A CA 1
ATOM 703 C C . SER A 1 87 ? 3.909 9.282 2.088 1.00 52.78 87 SER A C 1
ATOM 705 O O . SER A 1 87 ? 4.598 10.189 2.539 1.00 52.78 87 SER A O 1
ATOM 707 N N . LEU A 1 88 ? 2.588 9.249 2.259 1.00 53.59 88 LEU A N 1
ATOM 708 C CA . LEU A 1 88 ? 1.743 10.242 2.928 1.00 53.59 88 LEU A CA 1
ATOM 709 C C . LEU A 1 88 ? 1.191 9.735 4.275 1.00 53.59 88 LEU A C 1
ATOM 711 O O . LEU A 1 88 ? 0.268 10.338 4.827 1.00 53.59 88 LEU A O 1
ATOM 715 N N . VAL A 1 89 ? 1.788 8.675 4.843 1.00 56.81 89 VAL A N 1
ATOM 716 C CA . VAL A 1 89 ? 1.492 8.133 6.194 1.00 56.81 89 VAL A CA 1
ATOM 717 C C . VAL A 1 89 ? 1.543 9.208 7.281 1.00 56.81 89 VAL A C 1
ATOM 719 O O . VAL A 1 89 ? 0.871 9.081 8.302 1.00 56.81 89 VAL A O 1
ATOM 722 N N . ALA A 1 90 ? 2.273 10.300 7.041 1.00 62.78 90 ALA A N 1
ATOM 723 C CA . ALA A 1 90 ? 2.268 11.477 7.900 1.00 62.78 90 ALA A CA 1
ATOM 724 C C . ALA A 1 90 ? 0.847 12.017 8.162 1.00 62.78 90 ALA A C 1
ATOM 726 O O . ALA A 1 90 ? 0.541 12.371 9.294 1.00 62.78 90 ALA A O 1
ATOM 727 N N . SER A 1 91 ? -0.042 12.014 7.162 1.00 74.62 91 SER A N 1
ATOM 728 C CA . SER A 1 91 ? -1.416 12.517 7.314 1.00 74.62 91 SER A CA 1
ATOM 729 C C . SER A 1 91 ? -2.249 11.656 8.269 1.00 74.62 91 SER A C 1
ATOM 731 O O . SER A 1 91 ? -2.835 12.173 9.216 1.00 74.62 91 SER A O 1
ATOM 733 N N . THR A 1 92 ? -2.239 10.335 8.089 1.00 76.75 92 THR A N 1
ATOM 734 C CA . THR A 1 92 ? -2.956 9.394 8.961 1.00 76.75 92 THR A CA 1
ATOM 735 C C . THR A 1 92 ? -2.369 9.361 10.371 1.00 76.75 92 THR A C 1
ATOM 737 O O . THR A 1 92 ? -3.108 9.285 11.351 1.00 76.75 92 THR A O 1
ATOM 740 N N . GLY A 1 93 ? -1.043 9.478 10.489 1.00 82.19 93 GLY A N 1
ATOM 741 C CA . GLY A 1 93 ? -0.363 9.594 11.777 1.00 82.19 93 GLY A CA 1
ATOM 742 C C . GLY A 1 93 ? -0.728 10.878 12.527 1.00 82.19 93 GLY A C 1
ATOM 743 O O . GLY A 1 93 ? -0.905 10.838 13.742 1.00 82.19 93 GLY A O 1
ATOM 744 N N . ASN A 1 94 ? -0.886 12.000 11.820 1.00 86.25 94 ASN A N 1
ATOM 745 C CA . ASN A 1 94 ? -1.336 13.259 12.416 1.00 86.25 94 ASN A CA 1
ATOM 746 C C . ASN A 1 94 ? -2.797 13.175 12.863 1.00 86.25 94 ASN A C 1
ATOM 748 O O . ASN A 1 94 ? -3.079 13.513 14.005 1.00 86.25 94 ASN A O 1
ATOM 752 N N . GLN A 1 95 ? -3.689 12.607 12.046 1.00 85.69 95 GLN A N 1
ATOM 753 C CA . GLN A 1 95 ? -5.086 12.386 12.444 1.00 85.69 95 GLN A CA 1
ATOM 754 C C . GLN A 1 95 ? -5.201 11.513 13.695 1.00 85.69 95 GLN A C 1
ATOM 756 O O . GLN A 1 95 ? -6.000 11.801 14.578 1.00 85.69 95 GLN A O 1
ATOM 761 N N . TRP A 1 96 ? -4.374 10.469 13.807 1.00 89.06 96 TRP A N 1
ATOM 762 C CA . TRP A 1 96 ? -4.319 9.676 15.032 1.00 89.06 96 TRP A CA 1
ATOM 763 C C . TRP A 1 96 ? -3.853 10.506 16.230 1.00 89.06 96 TRP A C 1
ATOM 765 O O . TRP A 1 96 ? -4.396 10.362 17.317 1.00 89.06 96 TRP A O 1
ATOM 775 N N . LYS A 1 97 ? -2.865 11.393 16.068 1.00 88.38 97 LYS A N 1
ATOM 776 C CA . LYS A 1 97 ? -2.401 12.269 17.157 1.00 88.38 97 LYS A CA 1
ATOM 777 C C . LYS A 1 97 ? -3.454 13.295 17.568 1.00 88.38 97 LYS A C 1
ATOM 779 O O . LYS A 1 97 ? -3.617 13.505 18.766 1.00 88.38 97 LYS A O 1
ATOM 784 N N . GLU A 1 98 ? -4.164 13.870 16.608 1.00 91.44 98 GLU A N 1
ATOM 785 C CA . GLU A 1 98 ? -5.209 14.883 16.801 1.00 91.44 98 GLU A CA 1
ATOM 786 C C . GLU A 1 98 ? -6.523 14.300 17.335 1.00 91.44 98 GLU A C 1
ATOM 788 O O . GLU A 1 98 ? -7.352 15.041 17.855 1.00 91.44 98 GLU A O 1
ATOM 793 N N . LEU A 1 99 ? -6.702 12.978 17.255 1.00 90.62 99 LEU A N 1
ATOM 794 C CA . LEU A 1 99 ? -7.900 12.306 17.741 1.00 90.62 99 LEU A CA 1
ATOM 795 C C . LEU A 1 99 ? -8.125 12.583 19.246 1.00 90.62 99 LEU A C 1
ATOM 797 O O . LEU A 1 99 ? -7.165 12.459 20.029 1.00 90.62 99 LEU A O 1
ATOM 801 N N . PRO A 1 100 ? -9.361 12.907 19.675 1.00 93.94 100 PRO A N 1
ATOM 802 C CA . PRO A 1 100 ? -9.691 13.078 21.084 1.00 93.94 100 PRO A CA 1
ATOM 803 C C . PRO A 1 100 ? -9.315 11.847 21.921 1.00 93.94 100 PRO A C 1
ATOM 805 O O . PRO A 1 100 ? -9.364 10.717 21.422 1.00 93.94 100 PRO A O 1
ATOM 808 N N . PRO A 1 101 ? -8.954 12.027 23.204 1.00 91.69 101 PRO A N 1
ATOM 809 C CA . PRO A 1 101 ? -8.590 10.911 24.075 1.00 91.69 101 PRO A CA 1
ATOM 810 C C . PRO A 1 101 ? -9.731 9.894 24.237 1.00 91.69 101 PRO A C 1
ATOM 812 O O . PRO A 1 101 ? -9.463 8.699 24.316 1.00 91.69 101 PRO A O 1
ATOM 815 N N . GLU A 1 102 ? -10.988 10.341 24.211 1.00 92.56 102 GLU A N 1
ATOM 816 C CA . GLU A 1 102 ? -12.169 9.471 24.289 1.00 92.56 102 GLU A CA 1
ATOM 817 C C . GLU A 1 102 ? -12.282 8.537 23.077 1.00 92.56 102 GLU A C 1
ATOM 819 O O . GLU A 1 102 ? -12.474 7.329 23.221 1.00 92.56 102 GLU A O 1
ATOM 824 N N . GLU A 1 103 ? -12.087 9.069 21.869 1.00 91.12 103 GLU A N 1
ATOM 825 C CA . GLU A 1 103 ? -12.105 8.257 20.651 1.00 91.12 103 GLU A CA 1
ATOM 826 C C . GLU A 1 103 ? -10.904 7.310 20.594 1.00 91.12 103 GLU A C 1
ATOM 828 O O . GLU A 1 103 ? -11.041 6.157 20.188 1.00 91.12 103 GLU A O 1
ATOM 833 N N . LYS A 1 104 ? -9.725 7.753 21.053 1.00 91.69 104 LYS A N 1
ATOM 834 C CA . LYS A 1 104 ? -8.552 6.873 21.173 1.00 91.69 104 LYS A CA 1
ATOM 835 C C . LYS A 1 104 ? -8.825 5.711 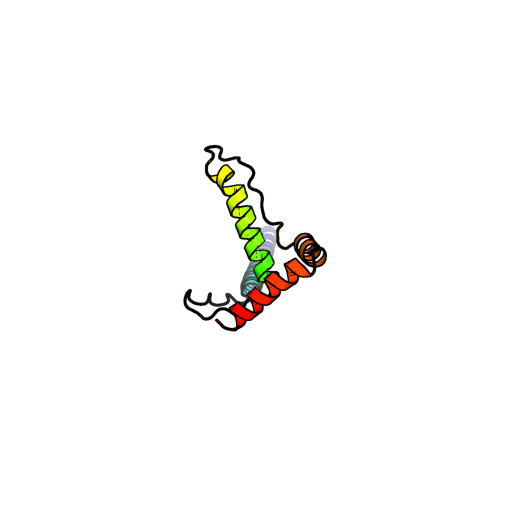22.117 1.00 91.69 104 LYS A C 1
ATOM 837 O O . LYS A 1 104 ? -8.480 4.582 21.772 1.00 91.69 104 LYS A O 1
ATOM 842 N N . ALA A 1 105 ? -9.476 5.967 23.252 1.00 93.94 105 ALA A N 1
ATOM 843 C CA . ALA A 1 105 ? -9.828 4.935 24.220 1.00 93.94 105 ALA A CA 1
ATOM 844 C C . ALA A 1 105 ? -10.719 3.853 23.590 1.00 93.94 105 ALA A C 1
ATOM 846 O O . ALA A 1 105 ? -10.464 2.669 23.793 1.00 93.94 105 ALA A O 1
ATOM 847 N N . LEU A 1 106 ? -11.682 4.227 22.738 1.00 94.38 106 LEU A N 1
ATOM 848 C CA . LEU A 1 106 ? -12.500 3.260 21.996 1.00 94.38 106 LEU A CA 1
ATOM 849 C C . LEU A 1 106 ? -11.643 2.313 21.138 1.00 94.38 106 LEU A C 1
ATOM 851 O O . LEU A 1 106 ? -11.856 1.099 21.141 1.00 94.38 106 LEU A O 1
ATOM 855 N N . TYR A 1 107 ? -10.655 2.846 20.415 1.00 94.50 107 TYR A N 1
ATOM 856 C CA . TYR A 1 107 ? -9.741 2.026 19.613 1.00 94.50 107 TYR A CA 1
ATOM 857 C C . TYR A 1 107 ? -8.785 1.191 20.474 1.00 94.50 107 TYR A C 1
ATOM 859 O O . TYR A 1 107 ? -8.405 0.088 20.077 1.00 94.50 107 TYR A O 1
ATOM 867 N N . GLU A 1 108 ? -8.402 1.684 21.650 1.00 93.94 108 GLU A N 1
ATOM 868 C CA . GLU A 1 108 ? -7.607 0.926 22.616 1.00 93.94 108 GLU A CA 1
ATOM 869 C C . GLU A 1 108 ? -8.381 -0.248 23.213 1.00 93.94 108 GLU A C 1
ATOM 871 O O . GLU A 1 108 ? -7.818 -1.340 23.296 1.00 93.94 108 GLU A O 1
AT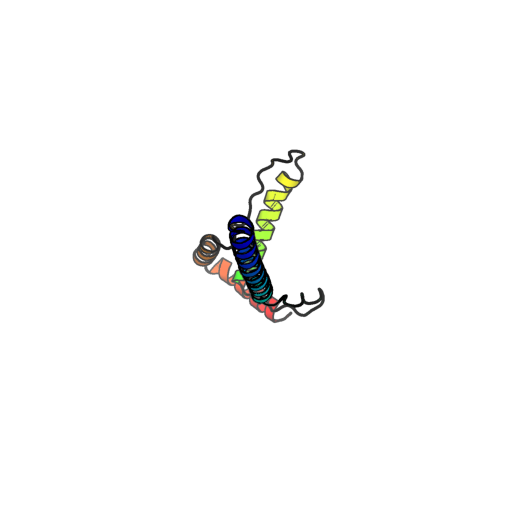OM 876 N N . GLU A 1 109 ? -9.656 -0.074 23.570 1.00 94.25 109 GLU A N 1
ATOM 877 C CA . GLU A 1 109 ? -10.506 -1.178 24.034 1.00 94.25 109 GLU A CA 1
ATOM 878 C C . GLU A 1 109 ? -10.642 -2.252 22.950 1.00 94.25 109 GLU A C 1
ATOM 880 O O . GLU A 1 109 ? -10.361 -3.424 23.203 1.00 94.25 109 GLU A O 1
ATOM 885 N N . ARG A 1 110 ? -10.926 -1.855 21.702 1.00 93.00 110 ARG A N 1
ATOM 886 C CA . ARG A 1 110 ? -10.978 -2.793 20.565 1.00 93.00 110 ARG A CA 1
ATOM 887 C C . ARG A 1 110 ? -9.655 -3.527 20.346 1.00 93.00 110 ARG A C 1
ATOM 889 O O . ARG A 1 110 ? -9.648 -4.712 20.029 1.00 93.00 110 ARG A O 1
ATOM 896 N N . ALA A 1 111 ? -8.519 -2.856 20.540 1.00 93.69 111 ALA A N 1
ATOM 897 C CA . ALA A 1 111 ? -7.208 -3.499 20.453 1.00 93.69 111 ALA A CA 1
ATOM 898 C C . ALA A 1 111 ? -6.963 -4.496 21.596 1.00 93.69 111 ALA A C 1
ATOM 900 O O . ALA A 1 111 ? -6.285 -5.508 21.402 1.00 93.69 111 ALA A O 1
ATOM 901 N N . ARG A 1 112 ? -7.503 -4.236 22.795 1.00 93.25 112 ARG A N 1
ATOM 902 C CA . ARG A 1 112 ? -7.462 -5.197 23.908 1.00 93.25 112 ARG A CA 1
ATOM 903 C C . ARG A 1 112 ? -8.340 -6.410 23.629 1.00 93.25 112 ARG A C 1
ATOM 905 O O . ARG A 1 112 ? -7.939 -7.514 23.986 1.00 93.25 112 ARG A O 1
ATOM 912 N N . GLU A 1 113 ? -9.496 -6.221 23.004 1.00 92.56 113 GLU A N 1
ATOM 913 C CA . GLU A 1 113 ? -10.372 -7.312 22.569 1.00 92.56 113 GLU A CA 1
ATOM 914 C C . GLU A 1 113 ? -9.722 -8.156 21.468 1.00 92.56 113 GLU A C 1
ATOM 916 O O . GLU A 1 113 ? -9.648 -9.373 21.613 1.00 92.56 113 GLU A O 1
ATOM 921 N N . ASP A 1 114 ? -9.145 -7.538 20.431 1.00 89.44 114 ASP A N 1
ATOM 922 C CA . ASP A 1 114 ? -8.469 -8.276 19.352 1.00 89.44 114 ASP A CA 1
ATOM 923 C C . ASP A 1 114 ? -7.212 -9.013 19.840 1.00 89.44 114 ASP A C 1
ATOM 925 O O . ASP A 1 114 ? -6.845 -10.052 19.301 1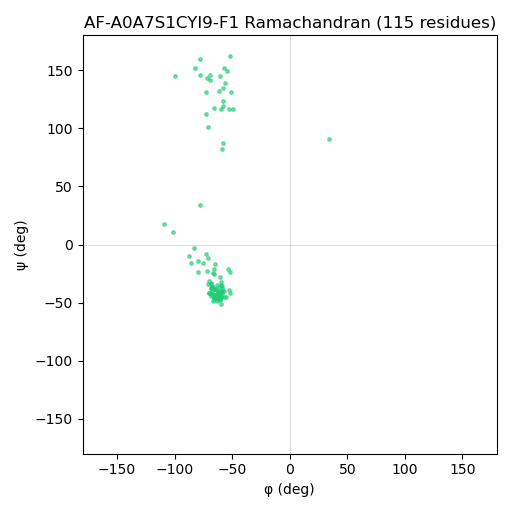.00 89.44 114 ASP A O 1
ATOM 929 N N . ARG A 1 115 ? -6.574 -8.546 20.923 1.00 88.00 115 ARG A N 1
ATOM 930 C CA . ARG A 1 115 ? -5.490 -9.293 21.583 1.00 88.00 115 ARG A CA 1
ATOM 931 C C . ARG A 1 115 ? -5.963 -10.596 22.238 1.00 88.00 115 ARG A C 1
ATOM 933 O O . ARG A 1 115 ? -5.137 -11.481 22.443 1.00 88.00 115 ARG A O 1
ATOM 940 N N . LYS A 1 116 ? -7.243 -10.702 22.603 1.00 88.19 116 LYS A N 1
ATOM 941 C CA . LYS A 1 116 ? -7.826 -11.899 23.232 1.00 88.19 116 LYS A CA 1
ATOM 942 C C . LYS A 1 116 ? -8.340 -12.928 22.212 1.00 88.19 116 LYS A C 1
ATOM 944 O O . LYS A 1 116 ? -8.707 -14.019 22.640 1.00 88.19 116 LYS A O 1
ATOM 949 N N . ARG A 1 117 ? -8.399 -12.572 20.923 1.00 81.00 117 ARG A N 1
ATOM 950 C CA . ARG A 1 117 ? -8.820 -13.433 19.805 1.00 81.00 117 ARG A CA 1
ATOM 951 C C . ARG A 1 117 ? -7.772 -14.495 19.480 1.00 81.00 117 ARG A C 1
ATOM 953 O O . ARG A 1 117 ? -8.197 -15.622 19.152 1.00 81.00 117 ARG A O 1
#

Solvent-accessible surface area (backbone atoms only — not comparable to full-atom values): 6962 Å² total; per-residue (Å²): 113,70,67,60,56,51,50,54,54,50,52,55,50,51,53,52,52,52,51,50,52,50,52,49,52,52,50,51,52,56,61,68,53,62,65,81,65,76,77,71,60,92,86,51,90,72,78,60,51,48,30,68,55,50,52,51,50,52,52,51,53,52,42,50,59,67,30,48,61,52,69,69,46,89,55,90,78,54,86,66,74,69,79,70,56,84,91,44,46,65,58,61,55,47,52,62,68,71,48,54,70,71,62,48,48,56,33,43,52,52,23,56,53,45,62,74,109